Protein AF-A0A078HA49-F1 (afdb_monomer_lite)

Sequence (124 aa):
MDGGAEGSQQPHLILANKLFLLTHPDVQDIEKVQLKSDVLDSIKSDGMAPLYETLAASSVLELDQSLLDSMRASNEEELKKLDEKIADAEENLGGSEVREALLAKALYFIRISDKYLHRRILWG

pLDDT: mean 79.91, std 17.09, range [31.86, 94.5]

Organism: Brassica napus (NCBI:txid3708)

Foldseek 3Di:
DPPPDPPPPDPVVVLVVLVVLLPDPPRDPVVLVVSQVVNVVLLLVLLLLVVLVVCCVVVSDPDDPVSSVVSVVVLVVVLVVLVVQLVCCVVPPDDVSNVVSVVVNVVSCVSSVVVCVVPVVPPD

Radius of gyration: 18.26 Å; chains: 1; bounding box: 44×50×47 Å

Structure (mmCIF, N/CA/C/O backbone):
data_AF-A0A078HA49-F1
#
_entry.id   AF-A0A078HA49-F1
#
loop_
_atom_site.group_PDB
_atom_site.id
_atom_site.type_symbol
_atom_site.label_atom_id
_atom_site.label_alt_id
_atom_site.label_comp_id
_atom_site.label_asym_id
_atom_site.label_entity_id
_atom_site.label_seq_id
_atom_site.pdbx_PDB_ins_code
_atom_site.Cartn_x
_atom_site.Cartn_y
_atom_site.Cartn_z
_atom_site.occupancy
_atom_site.B_iso_or_equiv
_atom_site.auth_seq_id
_atom_site.auth_comp_id
_atom_site.auth_asym_id
_atom_site.auth_atom_id
_atom_site.pdbx_PDB_model_num
ATOM 1 N N . MET A 1 1 ? -22.538 -31.979 -14.585 1.00 38.34 1 MET A N 1
ATOM 2 C CA . MET A 1 1 ? -22.650 -31.169 -13.358 1.00 38.34 1 MET A CA 1
ATOM 3 C C . MET A 1 1 ? -21.407 -30.313 -13.325 1.00 38.34 1 MET A C 1
ATOM 5 O O . MET A 1 1 ? -20.348 -30.815 -12.984 1.00 38.34 1 MET A O 1
ATOM 9 N N . ASP A 1 2 ? -21.524 -29.101 -13.857 1.00 40.62 2 ASP A N 1
ATOM 10 C CA . ASP A 1 2 ? -20.439 -28.127 -13.894 1.00 40.62 2 ASP A CA 1
ATOM 11 C C . ASP A 1 2 ? -20.393 -27.478 -12.509 1.00 40.62 2 ASP A C 1
ATOM 13 O O . ASP A 1 2 ? -21.344 -26.808 -12.098 1.00 40.62 2 ASP A O 1
ATOM 17 N N . GLY A 1 3 ? -19.379 -27.838 -11.724 1.00 41.41 3 GLY A N 1
ATOM 18 C CA . GLY A 1 3 ? -19.165 -27.294 -10.392 1.00 41.41 3 GLY A CA 1
ATOM 19 C C . GLY A 1 3 ? -18.724 -25.852 -10.548 1.00 41.41 3 GLY A C 1
ATOM 20 O O . GLY A 1 3 ? -17.538 -25.600 -10.736 1.00 41.41 3 GLY A O 1
ATOM 21 N N . GLY A 1 4 ? -19.689 -24.929 -10.521 1.00 40.50 4 GLY A N 1
ATOM 22 C CA . GLY A 1 4 ? -19.428 -23.499 -10.516 1.00 40.50 4 GLY A CA 1
ATOM 23 C C . GLY A 1 4 ? -18.418 -23.196 -9.421 1.00 40.50 4 GLY A C 1
ATOM 24 O O . GLY A 1 4 ? -18.716 -23.370 -8.242 1.00 40.50 4 GLY A O 1
ATOM 25 N N . ALA A 1 5 ? -17.210 -22.815 -9.832 1.00 46.53 5 ALA A N 1
ATOM 26 C CA . ALA A 1 5 ? -16.191 -22.324 -8.931 1.00 46.53 5 ALA A CA 1
ATOM 27 C C . ALA A 1 5 ? -16.831 -21.213 -8.097 1.00 46.53 5 ALA A C 1
ATOM 29 O O . ALA A 1 5 ? -17.300 -20.219 -8.659 1.00 46.53 5 ALA A O 1
ATOM 30 N N . GLU A 1 6 ? -16.911 -21.409 -6.780 1.00 46.97 6 GLU A N 1
ATOM 31 C CA . GLU A 1 6 ? -17.245 -20.340 -5.848 1.00 46.97 6 GLU A CA 1
ATOM 32 C C . GLU A 1 6 ? -16.298 -19.187 -6.169 1.00 46.97 6 GLU A C 1
ATOM 34 O O . GLU A 1 6 ? -15.086 -19.288 -5.974 1.00 46.97 6 GLU A O 1
ATOM 39 N N . GLY A 1 7 ? -16.831 -18.138 -6.797 1.00 51.38 7 GLY A N 1
ATOM 40 C CA . GLY A 1 7 ? -16.033 -17.002 -7.217 1.00 51.38 7 GLY A CA 1
ATOM 41 C C . GLY A 1 7 ? -15.437 -16.384 -5.968 1.00 51.38 7 GLY A C 1
ATOM 42 O O . GLY A 1 7 ? -16.157 -15.742 -5.208 1.00 51.38 7 GLY A O 1
ATOM 43 N N . SER A 1 8 ? -14.142 -16.605 -5.732 1.00 58.31 8 SER A N 1
ATOM 44 C CA . SER A 1 8 ? -13.421 -15.974 -4.635 1.00 58.31 8 SER A CA 1
ATOM 45 C C . SER A 1 8 ? -13.658 -14.472 -4.739 1.00 58.31 8 SER A C 1
ATOM 47 O O . SER A 1 8 ? -13.256 -13.845 -5.726 1.00 58.31 8 SER A O 1
ATOM 49 N N . GLN A 1 9 ? -14.380 -13.912 -3.768 1.00 57.81 9 GLN A N 1
ATOM 50 C CA . GLN A 1 9 ? -14.711 -12.496 -3.770 1.00 57.81 9 GLN A CA 1
ATOM 51 C C . GLN A 1 9 ? -13.409 -11.698 -3.836 1.00 57.81 9 GLN A C 1
ATOM 53 O O . GLN A 1 9 ? -12.460 -11.977 -3.103 1.00 57.81 9 GLN A O 1
ATOM 58 N N . GLN A 1 10 ? -13.350 -10.726 -4.747 1.00 72.44 10 GLN A N 1
ATOM 59 C CA . GLN A 1 10 ? -12.140 -9.937 -4.941 1.00 72.44 10 GLN A CA 1
ATOM 60 C C . GLN A 1 10 ? -11.736 -9.271 -3.607 1.00 72.44 10 GLN A C 1
ATOM 62 O O . GLN A 1 10 ? -12.612 -8.720 -2.931 1.00 72.44 10 GLN A O 1
ATOM 67 N N . PRO A 1 11 ? -10.445 -9.263 -3.221 1.00 74.56 11 PRO A N 1
ATOM 68 C CA . PRO A 1 11 ? -10.000 -8.736 -1.925 1.00 74.56 11 PRO A CA 1
ATOM 69 C C . PRO A 1 11 ? -10.485 -7.308 -1.633 1.00 74.56 11 PRO A C 1
ATOM 71 O O . PRO A 1 11 ? -10.893 -6.998 -0.515 1.00 74.56 11 PRO A O 1
ATOM 74 N N . HIS A 1 12 ? -10.556 -6.461 -2.663 1.00 73.06 12 HIS A N 1
ATOM 75 C CA . HIS A 1 12 ? -11.077 -5.097 -2.553 1.00 73.06 12 HIS A CA 1
ATOM 76 C C . HIS A 1 12 ? -12.579 -5.040 -2.222 1.00 73.06 12 HIS A C 1
ATOM 78 O O . HIS A 1 12 ? -13.007 -4.161 -1.477 1.00 73.06 12 HIS A O 1
ATOM 84 N N . LEU A 1 13 ? -13.386 -5.987 -2.716 1.00 78.19 13 LEU A N 1
ATOM 85 C CA . LEU A 1 13 ? -14.808 -6.091 -2.370 1.00 78.19 13 LEU A CA 1
ATOM 86 C C . LEU A 1 13 ? -14.987 -6.555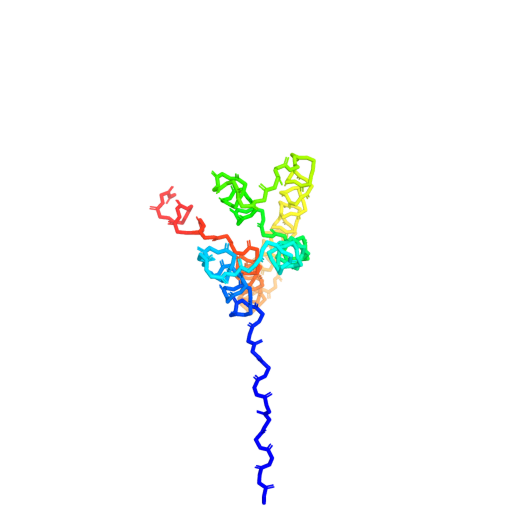 -0.922 1.00 78.19 13 LEU A C 1
ATOM 88 O O . LEU A 1 13 ? -15.897 -6.094 -0.238 1.00 78.19 13 LEU A O 1
ATOM 92 N N . ILE A 1 14 ? -14.128 -7.463 -0.447 1.00 82.38 14 ILE A N 1
ATOM 93 C CA . ILE A 1 14 ? -14.127 -7.899 0.957 1.00 82.38 14 ILE A CA 1
ATOM 94 C C . ILE A 1 14 ? -13.790 -6.711 1.865 1.00 82.38 14 ILE A C 1
ATOM 96 O O . ILE A 1 14 ? -14.508 -6.457 2.832 1.00 82.38 14 ILE A O 1
ATOM 100 N N . LEU A 1 15 ? -12.745 -5.950 1.526 1.00 82.44 15 LEU A N 1
ATOM 101 C CA . LEU A 1 15 ? -12.342 -4.761 2.274 1.00 82.44 15 LEU A CA 1
ATOM 102 C C . LEU A 1 15 ? -13.450 -3.696 2.295 1.00 82.44 15 LEU A C 1
ATOM 104 O O . LEU A 1 15 ? -13.776 -3.177 3.361 1.00 82.44 15 LEU A O 1
ATOM 108 N N . ALA A 1 16 ? -14.078 -3.419 1.149 1.00 82.62 16 ALA A N 1
ATOM 109 C CA . ALA A 1 16 ? -15.192 -2.477 1.055 1.00 82.62 16 ALA A CA 1
ATOM 110 C C . ALA A 1 16 ? -16.386 -2.899 1.928 1.00 82.62 16 ALA A C 1
ATOM 112 O O . ALA A 1 16 ? -16.960 -2.066 2.628 1.00 82.62 16 ALA A O 1
ATOM 113 N N . ASN A 1 17 ? -16.720 -4.193 1.945 1.00 82.81 17 ASN A N 1
ATOM 114 C CA . ASN A 1 17 ? -17.778 -4.718 2.805 1.00 82.81 17 ASN A CA 1
ATOM 115 C C . ASN A 1 17 ? -17.441 -4.549 4.298 1.00 82.81 17 ASN A C 1
ATOM 117 O O . ASN A 1 17 ? -18.278 -4.093 5.072 1.00 82.81 17 ASN A O 1
ATOM 121 N N . LYS A 1 18 ? -16.199 -4.846 4.708 1.00 84.56 18 LYS A N 1
ATOM 122 C CA . LYS A 1 18 ? -15.753 -4.649 6.100 1.00 84.56 18 LYS A CA 1
ATOM 123 C C . LYS A 1 18 ? -15.814 -3.176 6.517 1.00 84.56 18 LYS A C 1
ATOM 125 O O . LYS A 1 18 ? -16.276 -2.873 7.614 1.00 84.56 18 LYS A O 1
ATOM 130 N N . LEU A 1 19 ? -15.407 -2.261 5.634 1.00 83.44 19 LEU A N 1
ATOM 131 C CA . LEU A 1 19 ? -15.513 -0.818 5.867 1.00 83.44 19 LEU A CA 1
ATOM 132 C C . LEU A 1 19 ? -16.966 -0.360 6.013 1.00 83.44 19 LEU A C 1
ATOM 134 O O . LEU A 1 19 ? -17.271 0.415 6.917 1.00 83.44 19 LEU A O 1
ATOM 138 N N . PHE A 1 20 ? -17.865 -0.870 5.169 1.00 84.56 20 PHE A N 1
ATOM 139 C CA . PHE A 1 20 ? -19.293 -0.587 5.278 1.00 84.56 20 PHE A CA 1
ATOM 140 C C . PHE A 1 20 ? -19.848 -1.024 6.642 1.00 84.56 20 PHE A C 1
ATOM 142 O O . PHE A 1 20 ? -20.465 -0.215 7.339 1.00 84.56 20 PHE A O 1
ATOM 149 N N . LEU A 1 21 ? -19.547 -2.255 7.072 1.00 83.62 21 LEU A N 1
ATOM 150 C CA . LEU A 1 21 ? -19.967 -2.778 8.377 1.00 83.62 21 LEU A CA 1
ATOM 151 C C . LEU A 1 21 ? -19.416 -1.948 9.547 1.00 83.62 21 LEU A C 1
ATOM 153 O O . LEU A 1 21 ? -20.142 -1.688 10.503 1.00 83.62 21 LEU A O 1
ATOM 157 N N . LEU A 1 22 ? -18.176 -1.455 9.460 1.00 80.31 22 LEU A N 1
ATOM 158 C CA . LEU A 1 22 ? -17.597 -0.577 10.486 1.00 80.31 22 LEU A CA 1
ATOM 159 C C . LEU A 1 22 ? -18.355 0.744 10.662 1.00 80.31 22 LEU A C 1
ATOM 161 O O . LEU A 1 22 ? -18.385 1.285 11.767 1.00 80.31 22 LEU A O 1
ATOM 165 N N . THR A 1 23 ? -18.960 1.260 9.592 1.00 75.38 23 THR A N 1
ATOM 166 C CA . THR A 1 23 ? -19.753 2.500 9.625 1.00 75.38 23 THR A CA 1
ATOM 167 C C . THR A 1 23 ? -21.223 2.280 9.986 1.00 75.38 23 THR A C 1
ATOM 169 O O . THR A 1 23 ? -21.949 3.249 10.204 1.00 75.38 23 THR A O 1
ATOM 172 N N . HIS A 1 24 ? -21.675 1.025 10.062 1.00 79.06 24 HIS A N 1
ATOM 173 C CA . HIS A 1 24 ? -23.078 0.700 10.282 1.00 79.06 24 HIS A CA 1
ATOM 174 C C . HIS A 1 24 ? -23.449 0.766 11.781 1.00 79.06 24 HIS A C 1
ATOM 176 O O . HIS A 1 24 ? -22.742 0.191 12.617 1.00 79.06 24 HIS A O 1
ATOM 182 N N . PRO A 1 25 ? -24.558 1.436 12.155 1.00 73.81 25 PRO A N 1
ATOM 183 C CA . PRO A 1 25 ? -24.940 1.634 13.557 1.00 73.81 25 PRO A CA 1
ATOM 184 C C . PRO A 1 25 ? -25.310 0.332 14.284 1.00 73.81 25 PRO A C 1
ATOM 186 O O . PRO A 1 25 ? -25.047 0.223 15.477 1.00 73.81 25 PRO A O 1
ATOM 189 N N . ASP A 1 26 ? -25.841 -0.662 13.566 1.00 78.88 26 ASP A N 1
ATOM 190 C CA . ASP A 1 26 ? -26.320 -1.927 14.156 1.00 78.88 26 ASP A CA 1
ATOM 191 C C . ASP A 1 26 ? -25.219 -2.967 14.436 1.00 78.88 26 ASP A C 1
ATOM 193 O O . ASP A 1 26 ? -25.502 -4.043 14.961 1.00 78.88 26 ASP A O 1
ATOM 197 N N . VAL A 1 27 ? -23.960 -2.678 14.091 1.00 77.94 27 VAL A N 1
ATOM 198 C CA . VAL A 1 27 ? -22.844 -3.597 14.357 1.00 77.94 27 VAL A CA 1
ATOM 199 C C . VAL A 1 27 ? -22.363 -3.411 15.793 1.00 77.94 27 VAL A C 1
ATOM 201 O O . VAL A 1 27 ? -22.040 -2.295 16.214 1.00 77.94 27 VAL A O 1
ATOM 204 N N . GLN A 1 28 ? -22.300 -4.512 16.545 1.00 78.62 28 GLN A N 1
ATOM 205 C CA . GLN A 1 28 ? -21.870 -4.502 17.941 1.00 78.62 28 GLN A CA 1
ATOM 206 C C . GLN A 1 28 ? -20.407 -4.065 18.068 1.00 78.62 28 GLN A C 1
ATOM 208 O O . GLN A 1 28 ? -19.568 -4.396 17.230 1.00 78.62 28 GLN A O 1
ATOM 213 N N . ASP A 1 29 ? -20.068 -3.374 19.156 1.00 76.12 29 ASP A N 1
ATOM 214 C CA . ASP A 1 29 ? -18.705 -2.870 19.362 1.00 76.12 29 ASP A CA 1
ATOM 215 C C . ASP A 1 29 ? -17.656 -3.990 19.399 1.00 76.12 29 ASP A C 1
ATOM 217 O O . ASP A 1 29 ? -16.540 -3.799 18.919 1.00 76.12 29 ASP A O 1
ATOM 221 N N . ILE A 1 30 ? -18.024 -5.186 19.873 1.00 79.00 30 ILE A N 1
ATOM 222 C CA . ILE A 1 30 ? -17.138 -6.357 19.870 1.00 79.00 30 ILE A CA 1
ATOM 223 C C . ILE A 1 30 ? -16.801 -6.839 18.450 1.00 79.00 30 ILE A C 1
ATOM 225 O O . ILE A 1 30 ? -15.658 -7.193 18.171 1.00 79.00 30 ILE A O 1
ATOM 229 N N . GLU A 1 31 ? -17.761 -6.777 17.525 1.00 79.88 31 GLU A N 1
ATOM 230 C CA . GLU A 1 31 ? -17.551 -7.118 16.114 1.00 79.88 31 GLU A CA 1
ATOM 231 C C . GLU A 1 31 ? -16.738 -6.031 15.401 1.00 79.88 31 GLU A C 1
ATOM 233 O O . GLU A 1 31 ? -15.877 -6.333 14.571 1.00 79.88 31 GLU A O 1
ATOM 238 N N . LYS A 1 32 ? -16.927 -4.758 15.782 1.00 80.50 32 LYS A N 1
ATOM 239 C CA . LYS A 1 32 ? -16.128 -3.641 15.257 1.00 80.50 32 LYS A CA 1
ATOM 240 C C . LYS A 1 32 ? -14.647 -3.779 15.593 1.00 80.50 32 LYS A C 1
ATOM 242 O O . LYS A 1 32 ? -13.825 -3.408 14.761 1.00 80.50 32 LYS A O 1
ATOM 247 N N . VAL A 1 33 ? -14.282 -4.311 16.763 1.00 84.00 33 VAL A N 1
ATOM 248 C CA . VAL A 1 33 ? -12.866 -4.532 17.117 1.00 84.00 33 VAL A CA 1
ATOM 249 C C . VAL A 1 33 ? -12.203 -5.495 16.132 1.00 84.00 33 VAL A C 1
ATOM 251 O O . VAL A 1 33 ? -11.154 -5.167 15.576 1.00 84.00 33 VAL A O 1
ATOM 254 N N . GLN A 1 34 ? -12.840 -6.637 15.852 1.00 86.31 34 GLN A N 1
ATOM 255 C CA . GLN A 1 34 ? -12.303 -7.608 14.896 1.00 86.31 34 GLN A CA 1
ATOM 256 C C . GLN A 1 34 ? -12.236 -7.021 13.482 1.00 86.31 34 GLN A C 1
ATOM 258 O O . GLN A 1 34 ? -11.210 -7.122 12.814 1.00 86.31 34 GLN A O 1
ATOM 263 N N . LEU A 1 35 ? -13.299 -6.338 13.047 1.00 86.25 35 LEU A N 1
ATOM 264 C CA . LEU A 1 35 ? -13.340 -5.691 11.737 1.00 86.25 35 LEU A CA 1
ATOM 265 C C . LEU A 1 35 ? -12.238 -4.632 11.576 1.00 86.25 35 LEU A C 1
ATOM 267 O O . LEU A 1 35 ? -11.634 -4.545 10.509 1.00 86.25 35 LEU A O 1
ATOM 271 N N . LYS A 1 36 ? -11.938 -3.848 12.622 1.00 86.62 36 LYS A N 1
ATOM 272 C CA . LYS A 1 36 ? -10.840 -2.867 12.603 1.00 86.62 36 LYS A CA 1
ATOM 273 C C . LYS A 1 36 ? -9.481 -3.543 12.461 1.00 86.62 36 LYS A C 1
ATOM 275 O O . LYS A 1 36 ? -8.672 -3.064 11.670 1.00 86.62 36 LYS A O 1
ATOM 280 N N . SER A 1 37 ? -9.247 -4.638 13.188 1.00 88.44 37 SER A N 1
ATOM 281 C CA . SER A 1 37 ? -8.006 -5.415 13.074 1.00 88.44 37 SER A CA 1
ATOM 282 C C . SER A 1 37 ? -7.823 -5.944 11.654 1.00 88.44 37 SER A C 1
ATOM 284 O O . SER A 1 37 ? -6.810 -5.672 11.019 1.00 88.44 37 SER A O 1
ATOM 286 N N . ASP A 1 38 ? -8.848 -6.602 11.115 1.00 88.06 38 ASP A N 1
ATOM 287 C CA . ASP A 1 38 ? -8.834 -7.16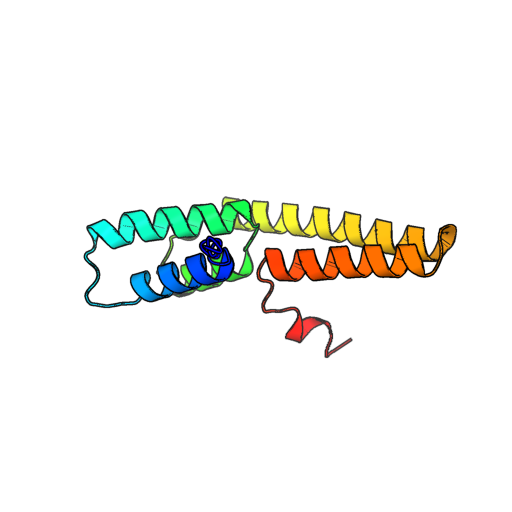1 9.764 1.00 88.06 38 ASP A CA 1
ATOM 288 C C . ASP A 1 38 ? -8.581 -6.100 8.679 1.00 88.06 38 ASP A C 1
ATOM 290 O O . ASP A 1 38 ? -7.867 -6.340 7.699 1.00 88.06 38 ASP A O 1
ATOM 294 N N . VAL A 1 39 ? -9.208 -4.927 8.822 1.00 87.31 39 VAL A N 1
ATOM 295 C CA . VAL A 1 39 ? -9.020 -3.793 7.909 1.00 87.31 39 VAL A CA 1
ATOM 296 C C . VAL A 1 39 ? -7.594 -3.262 8.013 1.00 87.31 39 VAL A C 1
ATOM 298 O O . VAL A 1 39 ? -6.968 -3.017 6.983 1.00 87.31 39 VAL A O 1
ATOM 301 N N . LEU A 1 40 ? -7.058 -3.122 9.228 1.00 88.75 40 LEU A N 1
ATOM 302 C CA . LEU A 1 40 ? -5.687 -2.669 9.447 1.00 88.75 40 LEU A CA 1
ATOM 303 C C . LEU A 1 40 ? -4.664 -3.644 8.850 1.00 88.75 40 LEU A C 1
ATOM 305 O O . LEU A 1 40 ? -3.715 -3.202 8.208 1.00 88.75 40 LEU A O 1
ATOM 309 N N . ASP A 1 41 ? -4.870 -4.950 9.003 1.00 90.00 41 ASP A N 1
ATOM 310 C CA . ASP A 1 41 ? -3.988 -5.970 8.430 1.00 90.00 41 ASP A CA 1
ATOM 311 C C . ASP A 1 41 ? -4.011 -5.940 6.897 1.00 90.00 41 ASP A C 1
ATOM 313 O O . ASP A 1 41 ? -2.960 -5.997 6.257 1.00 90.00 41 ASP A O 1
ATOM 317 N N . SER A 1 42 ? -5.193 -5.745 6.303 1.00 87.19 42 SER A N 1
ATOM 318 C CA . SER A 1 42 ? -5.338 -5.583 4.848 1.00 87.19 42 SER A CA 1
ATOM 319 C C . SER A 1 42 ? -4.604 -4.331 4.349 1.00 87.19 42 SER A C 1
ATOM 321 O O . SER A 1 42 ? -3.865 -4.382 3.368 1.00 87.19 42 SER A O 1
ATOM 323 N N . ILE A 1 43 ? -4.750 -3.212 5.066 1.00 87.56 43 ILE A N 1
ATOM 324 C CA . ILE A 1 43 ? -4.073 -1.944 4.761 1.00 87.56 43 ILE A CA 1
ATOM 325 C C . ILE A 1 43 ? -2.552 -2.099 4.814 1.00 87.56 43 ILE A C 1
ATOM 327 O O . ILE A 1 43 ? -1.864 -1.612 3.917 1.00 87.56 43 ILE A O 1
ATOM 331 N N . LYS A 1 44 ? -2.036 -2.782 5.842 1.00 88.31 44 LYS A N 1
ATOM 332 C CA . LYS A 1 44 ? -0.601 -3.040 6.012 1.00 88.31 44 LYS A CA 1
ATOM 333 C C . LYS A 1 44 ? -0.059 -3.942 4.910 1.00 88.31 44 LYS A C 1
ATOM 335 O O . LYS A 1 44 ? 0.986 -3.640 4.345 1.00 88.31 44 LYS A O 1
ATOM 340 N N . SER A 1 45 ? -0.774 -5.023 4.600 1.00 88.19 45 SER A N 1
ATOM 341 C CA . SER A 1 45 ? -0.372 -5.996 3.580 1.00 88.19 45 SER A CA 1
ATOM 342 C C . SER A 1 45 ? -0.245 -5.362 2.193 1.00 88.19 45 SER A C 1
ATOM 344 O O . SER A 1 45 ? 0.716 -5.620 1.467 1.00 88.19 45 SER A O 1
ATOM 346 N N . ASP A 1 46 ? -1.202 -4.510 1.827 1.00 86.44 46 ASP A N 1
ATOM 347 C CA . ASP A 1 46 ? -1.261 -3.912 0.492 1.00 86.44 46 ASP A CA 1
ATOM 348 C C . ASP A 1 46 ? -0.644 -2.511 0.412 1.00 86.44 46 ASP A C 1
ATOM 350 O O . ASP A 1 46 ? -0.659 -1.906 -0.657 1.00 86.44 46 ASP A O 1
ATOM 354 N N . GLY A 1 47 ? -0.080 -1.990 1.507 1.00 86.06 47 GLY A N 1
ATOM 355 C CA . GLY A 1 47 ? 0.533 -0.659 1.539 1.00 86.06 47 GLY A CA 1
ATOM 356 C C . GLY A 1 47 ? -0.469 0.470 1.283 1.00 86.06 47 GLY A C 1
ATOM 357 O O . GLY A 1 47 ? -0.120 1.484 0.676 1.00 86.06 47 GLY A O 1
ATOM 358 N N . MET A 1 48 ? -1.724 0.320 1.724 1.00 88.31 48 MET A N 1
ATOM 359 C CA . MET A 1 48 ? -2.815 1.267 1.448 1.00 88.31 48 MET A CA 1
ATOM 360 C C . MET A 1 48 ? -2.753 2.533 2.324 1.00 88.31 48 MET A C 1
ATOM 362 O O . MET A 1 48 ? -3.728 2.913 2.982 1.00 88.31 48 MET A O 1
ATOM 366 N N . ALA A 1 49 ? -1.607 3.216 2.332 1.00 88.62 49 ALA A N 1
ATOM 367 C CA . ALA A 1 49 ? -1.353 4.411 3.136 1.00 88.62 49 ALA A CA 1
ATOM 368 C C . ALA A 1 49 ? -2.432 5.513 2.987 1.00 88.62 49 ALA A C 1
ATOM 370 O O . ALA A 1 49 ? -2.892 6.021 4.013 1.00 88.62 49 ALA A O 1
ATOM 371 N N . PRO A 1 50 ? -2.937 5.846 1.774 1.00 86.88 50 PRO A N 1
ATOM 372 C CA . PRO A 1 50 ? -3.988 6.860 1.624 1.00 86.88 50 PRO A CA 1
ATOM 373 C C . PRO A 1 50 ? -5.322 6.454 2.263 1.00 86.88 50 PRO A C 1
ATOM 375 O O . PRO A 1 50 ? -6.101 7.299 2.719 1.00 86.88 50 PRO A O 1
ATOM 378 N N . LEU A 1 51 ? -5.628 5.152 2.270 1.00 84.88 51 LEU A N 1
ATOM 379 C CA . LEU A 1 51 ? -6.815 4.632 2.938 1.00 84.88 51 LEU A CA 1
ATOM 380 C C . LEU A 1 51 ? -6.648 4.720 4.456 1.00 84.88 51 LEU A C 1
ATOM 382 O O . LEU A 1 51 ? -7.568 5.192 5.121 1.00 84.88 51 LEU A O 1
ATOM 386 N N . TYR A 1 52 ? -5.472 4.360 4.978 1.00 87.00 52 TYR A N 1
ATOM 387 C CA . TYR A 1 52 ? -5.164 4.463 6.403 1.00 87.00 52 TYR A CA 1
ATOM 388 C C . TYR A 1 52 ? -5.361 5.885 6.941 1.00 87.00 52 TYR A C 1
ATOM 390 O O . TYR A 1 52 ? -6.087 6.072 7.915 1.00 87.00 52 TYR A O 1
ATOM 398 N N . GLU A 1 53 ? -4.825 6.895 6.248 1.00 87.12 53 GLU A N 1
ATOM 399 C CA . GLU A 1 53 ? -5.020 8.304 6.619 1.00 87.12 53 GLU A CA 1
ATOM 400 C C . GLU A 1 53 ? -6.491 8.716 6.629 1.00 87.12 53 GLU A C 1
ATOM 402 O O . GLU A 1 53 ? -6.933 9.429 7.526 1.00 87.12 53 GLU A O 1
ATOM 407 N N . THR A 1 54 ? -7.272 8.252 5.649 1.00 86.12 54 THR A N 1
ATOM 408 C CA . THR A 1 54 ? -8.706 8.575 5.578 1.00 86.12 54 THR A CA 1
ATOM 409 C C . THR A 1 54 ? -9.464 7.984 6.768 1.00 86.12 54 THR A C 1
ATOM 411 O O . THR A 1 54 ? -10.340 8.637 7.337 1.00 86.12 54 THR A O 1
ATOM 414 N N . LEU A 1 55 ? -9.136 6.746 7.148 1.00 85.19 55 LEU A N 1
ATOM 415 C CA . LEU A 1 55 ? -9.773 6.057 8.271 1.00 85.19 55 LEU A CA 1
ATOM 416 C C . LEU A 1 55 ? -9.356 6.651 9.615 1.00 85.19 55 LEU A C 1
ATOM 418 O O . LEU A 1 55 ? -10.198 6.764 10.506 1.00 85.19 55 LEU A O 1
ATOM 422 N N . ALA A 1 56 ? -8.101 7.082 9.735 1.00 87.50 56 ALA A N 1
ATOM 423 C CA . ALA A 1 56 ? -7.621 7.844 10.878 1.00 87.50 56 ALA A CA 1
ATOM 424 C C . ALA A 1 56 ? -8.331 9.201 11.003 1.00 87.50 56 ALA A C 1
ATOM 426 O O . ALA A 1 56 ? -8.838 9.540 12.069 1.00 87.50 56 ALA A O 1
ATOM 427 N N . ALA A 1 57 ? -8.458 9.948 9.901 1.00 85.19 57 ALA A N 1
ATOM 428 C CA . ALA A 1 57 ? -9.166 11.231 9.872 1.00 85.19 57 ALA A CA 1
ATOM 429 C C . ALA A 1 57 ? -10.667 11.099 10.186 1.00 85.19 57 ALA A C 1
ATOM 431 O O . ALA A 1 57 ? -11.276 12.026 10.715 1.00 85.19 57 ALA A O 1
ATOM 432 N N . SER A 1 58 ? -11.260 9.943 9.879 1.00 81.38 58 SER A N 1
ATOM 433 C CA . SER A 1 58 ? -12.661 9.625 10.187 1.00 81.38 58 SER A CA 1
ATOM 434 C C . SER A 1 58 ? -12.852 9.048 11.600 1.00 81.38 58 SER A C 1
ATOM 436 O O . SER A 1 58 ? -13.947 8.590 11.922 1.00 81.38 58 SER A O 1
ATOM 438 N N . SER A 1 59 ? -11.799 9.018 12.429 1.00 82.56 59 SER A N 1
ATOM 439 C CA . SER A 1 59 ? -11.786 8.421 13.776 1.00 82.56 59 SER A CA 1
ATOM 440 C C . SER A 1 59 ? -12.195 6.939 13.818 1.00 82.56 59 SER A C 1
ATOM 442 O O . SER A 1 59 ? -12.630 6.428 14.851 1.00 82.56 59 SER A O 1
ATOM 444 N N . VAL A 1 60 ? -12.066 6.224 12.693 1.00 82.19 60 VAL A N 1
ATOM 445 C CA . VAL A 1 60 ? -12.366 4.787 12.597 1.00 82.19 60 VAL A CA 1
ATOM 446 C C . VAL A 1 60 ? -11.196 3.970 13.143 1.00 82.19 60 VAL A C 1
ATOM 448 O O . VAL A 1 60 ? -11.415 3.008 13.885 1.00 82.19 60 VAL A O 1
ATOM 451 N N . LEU A 1 61 ? -9.967 4.374 12.810 1.00 85.19 61 LEU A N 1
ATOM 452 C CA . LEU A 1 61 ? -8.716 3.759 13.257 1.00 85.19 61 LEU A CA 1
ATOM 453 C C . LEU A 1 61 ? -7.846 4.777 14.000 1.00 85.19 61 LEU A C 1
ATOM 455 O O . LEU A 1 61 ? -7.939 5.976 13.754 1.00 85.19 61 LEU A O 1
ATOM 459 N N . GLU A 1 62 ? -6.981 4.290 14.885 1.00 86.81 62 GLU A N 1
ATOM 460 C CA . GLU A 1 62 ? -5.952 5.122 15.508 1.00 86.81 62 GLU A CA 1
ATOM 461 C C . GLU A 1 62 ? -4.804 5.358 14.526 1.00 86.81 62 GLU A C 1
ATOM 463 O O . GLU A 1 62 ? -4.381 4.433 13.823 1.00 86.81 62 GLU A O 1
ATOM 468 N N . LEU A 1 63 ? -4.319 6.601 14.469 1.00 88.12 63 LEU A N 1
ATOM 469 C CA . LEU A 1 63 ? -3.195 6.980 13.624 1.00 88.12 63 LEU A CA 1
ATOM 470 C C . LEU A 1 63 ? -1.875 6.616 14.305 1.00 88.12 63 LEU A C 1
ATOM 472 O O . LEU A 1 63 ? -1.500 7.218 15.309 1.00 88.12 63 LEU A O 1
ATOM 476 N N . ASP A 1 64 ? -1.141 5.694 13.699 1.00 92.25 64 ASP A N 1
ATOM 477 C CA . ASP A 1 64 ? 0.260 5.430 13.985 1.00 92.25 64 ASP A CA 1
ATOM 478 C C . ASP A 1 64 ? 1.101 6.065 12.874 1.00 92.25 64 ASP A C 1
ATOM 480 O O . ASP A 1 64 ? 1.141 5.589 11.735 1.00 92.25 64 ASP A O 1
ATOM 484 N N . GLN A 1 65 ? 1.760 7.173 13.214 1.00 90.56 65 GLN A N 1
ATOM 485 C CA . GLN A 1 65 ?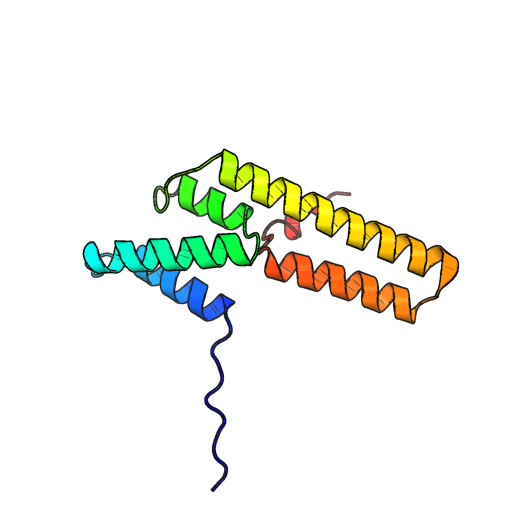 2.595 7.914 12.273 1.00 90.56 65 GLN A CA 1
ATOM 486 C C . GLN A 1 65 ? 3.786 7.079 11.786 1.00 90.56 65 GLN A C 1
ATOM 488 O O . GLN A 1 65 ? 4.128 7.140 10.610 1.00 90.56 65 GLN A O 1
ATOM 493 N N . SER A 1 66 ? 4.374 6.250 12.655 1.00 91.88 66 SER A N 1
ATOM 494 C CA . SER A 1 66 ? 5.498 5.377 12.295 1.00 91.88 66 SER A CA 1
ATOM 495 C C . SER A 1 66 ? 5.065 4.337 11.264 1.00 91.88 66 SER A C 1
ATOM 497 O O . SER A 1 66 ? 5.733 4.123 10.248 1.00 91.88 66 SER A O 1
ATOM 499 N N . LEU A 1 67 ? 3.890 3.737 11.481 1.00 90.25 67 LEU A N 1
ATOM 500 C CA . LEU A 1 67 ? 3.304 2.806 10.525 1.00 90.25 67 LEU A CA 1
ATOM 501 C C . LEU A 1 67 ? 3.015 3.493 9.185 1.00 90.25 67 LEU A C 1
ATOM 503 O O . LEU A 1 67 ? 3.377 2.961 8.136 1.00 90.25 67 LEU A O 1
ATOM 507 N N . LEU A 1 68 ? 2.398 4.675 9.209 1.00 89.81 68 LEU A N 1
ATOM 508 C CA . LEU A 1 68 ? 2.089 5.433 7.999 1.00 89.81 68 LEU A CA 1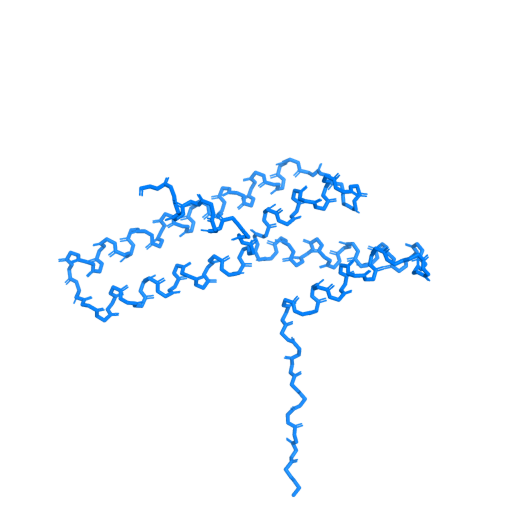
ATOM 509 C C . LEU A 1 68 ? 3.351 5.785 7.200 1.00 89.81 68 LEU A C 1
ATOM 511 O O . LEU A 1 68 ? 3.381 5.583 5.984 1.00 89.81 68 LEU A O 1
ATOM 515 N N . ASP A 1 69 ? 4.390 6.268 7.877 1.00 90.75 69 ASP A N 1
ATOM 516 C CA . ASP A 1 69 ? 5.649 6.652 7.244 1.00 90.75 69 ASP A CA 1
ATOM 517 C C . ASP A 1 69 ? 6.381 5.432 6.676 1.00 90.75 69 ASP A C 1
ATOM 519 O O . ASP A 1 69 ? 6.885 5.491 5.556 1.00 90.75 69 ASP A O 1
ATOM 523 N N . SER A 1 70 ? 6.365 4.293 7.379 1.00 92.06 70 SER A N 1
ATOM 524 C CA . SER A 1 70 ? 6.939 3.046 6.855 1.00 92.06 70 SER A CA 1
ATOM 525 C C . SER A 1 70 ? 6.225 2.549 5.590 1.00 92.06 70 SER A C 1
ATOM 527 O O . SER A 1 70 ? 6.889 2.156 4.630 1.00 92.06 70 SER A O 1
ATOM 529 N N . MET A 1 71 ? 4.887 2.630 5.539 1.00 91.12 71 MET A N 1
ATOM 530 C CA . MET A 1 71 ? 4.118 2.276 4.339 1.00 91.12 71 MET A CA 1
ATOM 531 C C . MET A 1 71 ? 4.424 3.227 3.180 1.00 91.12 71 MET A C 1
ATOM 533 O O . MET A 1 71 ? 4.604 2.781 2.051 1.00 91.12 71 MET A O 1
ATOM 537 N N . ARG A 1 72 ? 4.523 4.535 3.447 1.00 90.00 72 ARG A N 1
ATOM 538 C CA . ARG A 1 72 ? 4.894 5.533 2.432 1.00 90.00 72 ARG A CA 1
ATOM 539 C C . ARG A 1 72 ? 6.295 5.299 1.886 1.00 90.00 72 ARG A C 1
ATOM 541 O O . ARG A 1 72 ? 6.456 5.271 0.672 1.00 90.00 72 ARG A O 1
ATOM 548 N N . ALA A 1 73 ? 7.269 5.068 2.762 1.00 91.56 73 ALA A N 1
ATOM 549 C CA . ALA A 1 73 ? 8.645 4.795 2.368 1.00 91.56 73 ALA A CA 1
ATOM 550 C C . ALA A 1 73 ? 8.745 3.523 1.510 1.00 91.56 73 ALA A C 1
ATOM 552 O O . ALA A 1 73 ? 9.379 3.541 0.457 1.00 91.56 73 ALA A O 1
ATOM 553 N N . SER A 1 74 ? 8.063 2.444 1.911 1.00 91.19 74 SER A N 1
ATOM 554 C CA . SER A 1 74 ? 8.011 1.212 1.115 1.00 91.19 74 SER A CA 1
ATOM 555 C C . SER A 1 74 ? 7.343 1.439 -0.245 1.00 91.19 74 SER A C 1
ATOM 557 O O . SER A 1 74 ? 7.833 0.940 -1.258 1.00 91.19 74 SER A O 1
ATOM 559 N N . ASN A 1 75 ? 6.270 2.234 -0.293 1.00 90.56 75 ASN A N 1
ATOM 560 C CA . ASN A 1 75 ? 5.600 2.569 -1.545 1.00 90.56 75 ASN A CA 1
ATOM 561 C C . ASN A 1 75 ? 6.486 3.397 -2.481 1.00 90.56 75 ASN A C 1
ATOM 563 O O . ASN A 1 75 ? 6.528 3.131 -3.680 1.00 90.56 75 ASN A O 1
ATOM 567 N N . GLU A 1 76 ? 7.205 4.386 -1.952 1.00 91.06 76 GLU A N 1
ATOM 568 C CA . GLU A 1 76 ? 8.145 5.200 -2.726 1.00 91.06 76 GLU A CA 1
ATOM 569 C C . GLU A 1 76 ? 9.305 4.366 -3.277 1.00 91.06 76 GLU A C 1
ATOM 571 O O . GLU A 1 76 ? 9.674 4.528 -4.441 1.00 91.06 76 GLU A O 1
ATOM 576 N N . GLU A 1 77 ? 9.848 3.440 -2.482 1.00 93.19 77 GLU A N 1
ATOM 577 C CA . GLU A 1 77 ? 10.923 2.547 -2.917 1.00 93.19 77 GLU A CA 1
ATOM 578 C C . GLU A 1 77 ? 10.473 1.632 -4.067 1.00 93.19 77 GLU A C 1
ATOM 580 O O . GLU A 1 77 ? 11.164 1.514 -5.081 1.00 93.19 77 GLU A O 1
ATOM 585 N N . GLU A 1 78 ? 9.298 1.013 -3.947 1.00 92.19 78 GLU A N 1
ATOM 586 C CA . GLU A 1 78 ? 8.750 0.146 -4.994 1.00 92.19 78 GLU A CA 1
ATOM 587 C C . GLU A 1 78 ? 8.384 0.925 -6.263 1.00 92.19 78 GLU A C 1
ATOM 589 O O . GLU A 1 78 ? 8.679 0.472 -7.371 1.00 92.19 78 GLU A O 1
ATOM 594 N N . LEU A 1 79 ? 7.806 2.124 -6.127 1.00 91.19 79 LEU A N 1
ATOM 595 C CA . LEU A 1 79 ? 7.539 3.000 -7.270 1.00 91.19 79 LEU A CA 1
ATOM 596 C C . LEU A 1 79 ? 8.830 3.403 -7.983 1.00 91.19 79 LEU A C 1
ATOM 598 O O . LEU A 1 79 ? 8.871 3.375 -9.211 1.00 91.19 79 LEU A O 1
ATOM 602 N N . LYS A 1 80 ? 9.897 3.696 -7.233 1.00 93.50 80 LYS A N 1
ATOM 603 C CA . LYS A 1 80 ? 11.206 4.003 -7.810 1.00 93.50 80 LYS A CA 1
ATOM 604 C C . LYS A 1 80 ? 11.771 2.820 -8.600 1.00 93.50 80 LYS A C 1
ATOM 606 O O . LYS A 1 80 ? 12.223 3.012 -9.724 1.00 93.50 80 LYS A O 1
ATOM 611 N N . LYS A 1 81 ? 11.683 1.594 -8.069 1.00 93.62 81 LYS A N 1
ATOM 612 C CA . LYS A 1 81 ? 12.101 0.375 -8.794 1.00 93.62 81 LYS A CA 1
ATOM 613 C C . LYS A 1 81 ? 11.305 0.174 -10.085 1.00 93.62 81 LYS A C 1
ATOM 615 O O . LYS A 1 81 ? 11.853 -0.284 -11.084 1.00 93.62 81 LYS A O 1
ATOM 620 N N . LEU A 1 82 ? 10.006 0.470 -10.065 1.00 92.62 82 LEU A N 1
ATOM 621 C CA . LEU A 1 82 ? 9.152 0.384 -11.251 1.00 92.62 82 LEU A CA 1
ATOM 622 C C . LEU A 1 82 ? 9.522 1.453 -12.286 1.00 92.62 82 LEU A C 1
ATOM 624 O O . LEU A 1 82 ? 9.564 1.142 -13.472 1.00 92.62 82 LEU A O 1
ATOM 628 N N . ASP A 1 83 ? 9.843 2.670 -11.848 1.00 92.62 83 ASP A N 1
ATOM 629 C CA . ASP A 1 83 ? 10.307 3.753 -12.722 1.00 92.62 83 ASP A CA 1
ATOM 630 C C . ASP A 1 83 ? 11.661 3.444 -13.364 1.00 92.62 83 ASP A C 1
ATOM 632 O O . ASP A 1 83 ? 11.823 3.627 -14.569 1.00 92.62 83 ASP A O 1
ATOM 636 N N . GLU A 1 84 ? 12.604 2.896 -12.596 1.00 94.50 84 GLU A N 1
ATOM 637 C CA . GLU A 1 84 ? 13.895 2.430 -13.115 1.00 94.50 84 GLU A CA 1
ATOM 638 C C . GLU A 1 84 ? 13.713 1.314 -14.158 1.00 94.50 84 GLU A C 1
ATOM 640 O O . GLU A 1 84 ? 14.361 1.339 -15.202 1.00 94.50 84 GLU A O 1
ATOM 645 N N . LYS A 1 85 ? 12.782 0.374 -13.932 1.00 92.44 85 LYS A N 1
ATOM 646 C CA . LYS A 1 85 ? 12.446 -0.676 -14.912 1.00 92.44 85 LYS A CA 1
ATOM 647 C C . LYS A 1 85 ? 11.816 -0.128 -16.189 1.00 92.44 85 LYS A C 1
ATOM 649 O O . LYS A 1 85 ? 12.071 -0.668 -17.259 1.00 92.44 85 LYS A O 1
ATOM 654 N N . ILE A 1 86 ? 10.972 0.899 -16.083 1.00 92.56 86 ILE A N 1
ATOM 655 C CA . ILE A 1 86 ? 10.384 1.552 -17.258 1.00 92.56 86 ILE A CA 1
ATOM 656 C C . ILE A 1 86 ? 11.491 2.228 -18.068 1.00 92.56 86 ILE A C 1
ATOM 658 O O . ILE A 1 86 ? 11.574 1.987 -19.267 1.00 92.56 86 ILE A O 1
ATOM 662 N N . ALA A 1 87 ? 12.367 2.996 -17.414 1.00 93.75 87 ALA A N 1
ATOM 663 C CA . ALA A 1 87 ? 13.471 3.684 -18.080 1.00 93.75 87 ALA A CA 1
ATOM 664 C C . ALA A 1 87 ? 14.429 2.705 -18.783 1.00 93.75 87 ALA A C 1
ATOM 666 O O . ALA A 1 87 ? 14.775 2.912 -19.943 1.00 93.75 87 ALA A O 1
ATOM 667 N N . AS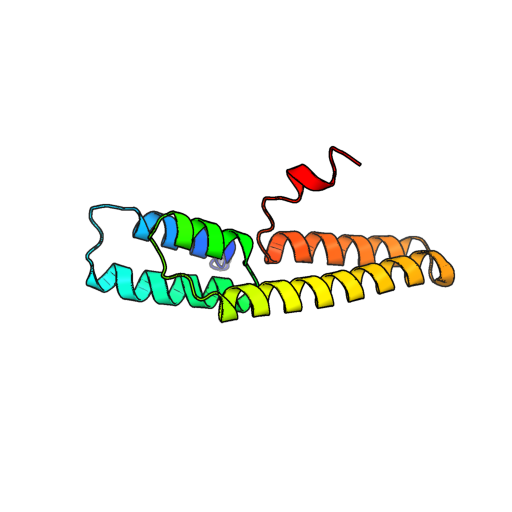P A 1 88 ? 14.797 1.603 -18.120 1.00 93.56 88 ASP A N 1
ATOM 668 C CA . ASP A 1 88 ? 15.635 0.561 -18.724 1.00 93.56 88 ASP A CA 1
ATOM 669 C C . ASP A 1 88 ? 14.953 -0.103 -19.930 1.00 93.56 88 ASP A C 1
ATOM 671 O O . ASP A 1 88 ? 15.576 -0.307 -20.972 1.00 93.56 88 ASP A O 1
ATOM 675 N N . ALA A 1 89 ? 13.650 -0.387 -19.836 1.00 93.19 89 ALA A N 1
ATOM 676 C CA . ALA A 1 89 ? 12.904 -0.962 -20.948 1.00 93.19 89 ALA A CA 1
ATOM 677 C C . ALA A 1 89 ? 12.804 -0.008 -22.152 1.00 93.19 89 ALA A C 1
ATOM 679 O O . ALA A 1 89 ? 12.893 -0.462 -23.298 1.00 93.19 89 ALA A O 1
ATOM 680 N N . GLU A 1 90 ? 12.639 1.294 -21.896 1.00 91.75 90 GLU A N 1
ATOM 681 C CA . GLU A 1 90 ? 12.590 2.346 -22.919 1.00 91.75 90 GLU A CA 1
ATOM 682 C C . GLU A 1 90 ? 13.939 2.532 -23.624 1.00 91.75 90 GLU A C 1
ATOM 684 O O . GLU A 1 90 ? 13.962 2.747 -24.837 1.00 91.75 90 GLU A O 1
ATOM 689 N N . GLU A 1 91 ? 15.050 2.421 -22.891 1.00 93.50 91 GLU A N 1
ATOM 690 C CA . GLU A 1 91 ? 16.398 2.599 -23.437 1.00 93.50 91 GLU A CA 1
ATOM 691 C C . GLU A 1 91 ? 16.925 1.334 -24.140 1.00 93.50 91 GLU A C 1
ATOM 693 O O . GLU A 1 91 ? 17.554 1.442 -25.196 1.00 93.50 91 GLU A O 1
ATOM 698 N N . ASN A 1 92 ? 16.647 0.138 -23.595 1.00 92.06 92 ASN A N 1
ATOM 699 C CA . ASN A 1 92 ? 17.402 -1.076 -23.933 1.00 92.06 92 ASN A CA 1
ATOM 700 C C . ASN A 1 92 ? 16.588 -2.248 -24.514 1.00 92.06 92 ASN A C 1
ATOM 702 O O . ASN A 1 92 ? 17.181 -3.092 -25.189 1.00 92.06 92 ASN A O 1
ATOM 706 N N . LEU A 1 93 ? 15.276 -2.356 -24.258 1.00 87.25 93 LEU A N 1
ATOM 707 C CA . LEU A 1 93 ? 14.528 -3.608 -24.502 1.00 87.25 93 LEU A CA 1
ATOM 708 C C . LEU A 1 93 ? 13.478 -3.501 -25.617 1.00 87.25 93 LEU A C 1
ATOM 710 O O . LEU A 1 93 ? 13.403 -4.379 -26.478 1.00 87.25 93 LEU A O 1
ATOM 714 N N . GLY A 1 94 ? 12.720 -2.400 -25.654 1.00 89.25 94 GLY A N 1
ATOM 715 C CA . GLY A 1 94 ? 11.713 -2.139 -26.684 1.00 89.25 94 GLY A CA 1
ATOM 716 C C . GLY A 1 94 ? 10.263 -2.161 -26.186 1.00 89.25 94 GLY A C 1
ATOM 717 O O . GLY A 1 94 ? 9.962 -2.219 -24.997 1.00 89.25 94 GLY A O 1
ATOM 718 N N . GLY A 1 95 ? 9.319 -2.039 -27.124 1.00 87.00 95 GLY A N 1
ATOM 719 C CA . GLY A 1 95 ? 7.931 -1.678 -26.805 1.00 87.00 95 GLY A CA 1
ATOM 720 C C . GLY A 1 95 ? 7.125 -2.707 -26.000 1.00 87.00 95 GLY A C 1
ATOM 721 O O . GLY A 1 95 ? 6.169 -2.319 -25.327 1.00 87.00 95 GLY A O 1
ATOM 722 N N . SER A 1 96 ? 7.472 -3.999 -26.054 1.00 91.06 96 SER A N 1
ATOM 723 C CA . SER A 1 96 ? 6.751 -5.034 -25.295 1.00 91.06 96 SER A CA 1
ATOM 724 C C . SER A 1 96 ? 7.068 -4.930 -23.804 1.00 91.06 96 SER A C 1
ATOM 726 O O . SER A 1 96 ? 6.164 -4.893 -22.971 1.00 91.06 96 SER A O 1
ATOM 728 N N . GLU A 1 97 ? 8.347 -4.780 -23.482 1.00 91.81 97 GLU A N 1
ATOM 729 C CA . GLU A 1 97 ? 8.880 -4.662 -22.131 1.00 91.81 97 GLU A CA 1
ATOM 730 C C . GLU A 1 97 ? 8.457 -3.336 -21.495 1.00 91.81 97 GLU A C 1
ATOM 732 O O . GLU A 1 97 ? 8.033 -3.317 -20.339 1.00 91.81 97 GLU A O 1
ATOM 737 N N . VAL A 1 98 ? 8.444 -2.245 -22.272 1.00 92.12 98 VAL A N 1
ATOM 738 C CA . VAL A 1 98 ? 7.891 -0.954 -21.826 1.00 92.12 98 VAL A CA 1
ATOM 739 C C . VAL A 1 98 ? 6.423 -1.107 -21.428 1.00 92.12 98 VAL A C 1
ATOM 741 O O . VAL A 1 98 ? 6.007 -0.649 -20.361 1.00 92.12 98 VAL A O 1
ATOM 744 N N . ARG A 1 99 ? 5.620 -1.797 -22.249 1.00 92.12 99 ARG A N 1
ATOM 745 C CA . ARG A 1 99 ? 4.201 -2.030 -21.951 1.00 92.12 99 ARG A CA 1
ATOM 746 C C . ARG A 1 99 ? 4.014 -2.862 -20.683 1.00 92.12 99 ARG A C 1
ATOM 748 O O . ARG A 1 99 ? 3.110 -2.565 -19.901 1.00 92.12 99 ARG A O 1
ATOM 755 N N . GLU A 1 100 ? 4.828 -3.890 -20.476 1.00 92.38 100 GLU A N 1
ATOM 756 C CA . GLU A 1 100 ? 4.770 -4.724 -19.271 1.00 92.38 100 GLU A CA 1
ATOM 757 C C . GLU A 1 100 ? 5.184 -3.954 -18.012 1.00 92.38 100 GLU A C 1
ATOM 759 O O . GLU A 1 100 ? 4.495 -4.040 -16.992 1.00 92.38 100 GLU A O 1
ATOM 764 N N . ALA A 1 101 ? 6.239 -3.140 -18.086 1.00 91.00 101 ALA A N 1
ATOM 765 C CA . ALA A 1 101 ? 6.690 -2.306 -16.974 1.00 91.00 101 ALA A CA 1
ATOM 766 C C . ALA A 1 101 ? 5.637 -1.246 -16.591 1.00 91.00 101 ALA A C 1
ATOM 768 O O . ALA A 1 101 ? 5.319 -1.070 -15.409 1.00 91.00 101 ALA A O 1
ATOM 769 N N . LEU A 1 102 ? 5.008 -0.609 -17.586 1.00 91.44 102 LEU A N 1
ATOM 770 C CA . LEU A 1 102 ? 3.889 0.315 -17.373 1.00 91.44 102 LEU A CA 1
ATOM 771 C C . LEU A 1 102 ? 2.670 -0.387 -16.757 1.00 91.44 102 LEU A C 1
ATOM 773 O O . LEU A 1 102 ? 2.042 0.156 -15.844 1.00 91.44 102 LEU A O 1
ATOM 777 N N . LEU A 1 103 ? 2.345 -1.601 -17.217 1.00 92.50 103 LEU A N 1
ATOM 778 C CA . LEU A 1 103 ? 1.262 -2.400 -16.643 1.00 92.50 103 LEU A CA 1
ATOM 779 C C . LEU A 1 103 ? 1.548 -2.751 -15.178 1.00 92.50 103 LEU A C 1
ATOM 781 O O . LEU A 1 103 ? 0.658 -2.613 -14.338 1.00 92.50 103 LEU A O 1
ATOM 785 N N . ALA A 1 104 ? 2.779 -3.151 -14.853 1.00 92.06 104 ALA A N 1
ATOM 786 C CA . ALA A 1 104 ? 3.185 -3.444 -13.482 1.00 92.06 104 ALA A CA 1
ATOM 787 C C . ALA A 1 104 ? 3.010 -2.220 -12.569 1.00 92.06 104 ALA A C 1
ATOM 789 O O . ALA A 1 104 ? 2.458 -2.342 -11.473 1.00 92.06 104 ALA A O 1
ATOM 790 N N . LYS A 1 105 ? 3.384 -1.026 -13.047 1.00 91.44 105 LYS A N 1
ATOM 791 C CA . LYS A 1 105 ? 3.173 0.229 -12.314 1.00 91.44 105 LYS A CA 1
ATOM 792 C C . LYS A 1 105 ? 1.690 0.548 -12.112 1.00 91.44 105 LYS A C 1
ATOM 794 O O . LYS A 1 105 ? 1.287 0.919 -11.011 1.00 91.44 105 LYS A O 1
ATOM 799 N N . ALA A 1 106 ? 0.856 0.351 -13.132 1.00 89.69 106 ALA A N 1
ATOM 800 C CA . ALA A 1 106 ? -0.589 0.549 -13.017 1.00 89.69 106 ALA A CA 1
ATOM 801 C C . ALA A 1 106 ? -1.232 -0.415 -12.000 1.00 89.69 106 ALA A C 1
ATOM 803 O O . ALA A 1 106 ? -2.016 0.014 -11.152 1.00 89.69 106 ALA A O 1
ATOM 804 N N . LEU A 1 107 ? -0.868 -1.702 -12.039 1.00 88.88 107 LEU A N 1
ATOM 805 C CA . LEU A 1 107 ? -1.342 -2.704 -11.077 1.00 88.88 107 LEU A CA 1
ATOM 806 C C . LEU A 1 107 ? -0.894 -2.379 -9.647 1.00 88.88 107 LEU A C 1
ATOM 808 O O . LEU A 1 107 ? -1.669 -2.558 -8.706 1.00 88.88 107 LEU A O 1
ATOM 812 N N . TYR A 1 108 ? 0.320 -1.849 -9.484 1.00 89.62 108 TYR A N 1
ATOM 813 C CA . TYR A 1 108 ? 0.815 -1.401 -8.188 1.00 89.62 108 TYR A CA 1
ATOM 814 C C . TYR A 1 108 ? -0.046 -0.271 -7.606 1.00 89.62 108 TYR A C 1
ATOM 816 O O . TYR A 1 108 ? -0.464 -0.364 -6.452 1.00 89.62 108 TYR A O 1
ATOM 824 N N . PHE A 1 109 ? -0.389 0.745 -8.408 1.00 86.94 109 PHE A N 1
ATOM 825 C CA . PHE A 1 109 ? -1.275 1.835 -7.976 1.00 86.94 109 PHE A CA 1
ATOM 826 C C . PHE A 1 109 ? -2.673 1.359 -7.575 1.00 86.94 109 PHE A C 1
ATOM 828 O O . PHE A 1 109 ? -3.229 1.847 -6.588 1.00 86.94 109 PHE A O 1
ATOM 835 N N . ILE A 1 110 ? -3.232 0.392 -8.311 1.00 85.12 110 ILE A N 1
ATOM 836 C CA . ILE A 1 110 ? -4.514 -0.234 -7.959 1.00 85.12 110 ILE A CA 1
ATOM 837 C C . ILE A 1 110 ? -4.406 -0.920 -6.592 1.00 85.12 110 ILE A C 1
ATOM 839 O O . ILE A 1 110 ? -5.293 -0.755 -5.755 1.00 85.12 110 ILE A O 1
ATOM 843 N N . ARG A 1 111 ? -3.307 -1.646 -6.341 1.00 84.75 111 ARG A N 1
ATOM 844 C CA . ARG A 1 111 ? -3.080 -2.375 -5.086 1.00 84.75 111 ARG A CA 1
ATOM 845 C C . ARG A 1 111 ? -2.997 -1.452 -3.875 1.00 84.75 111 ARG A C 1
ATOM 847 O O . ARG A 1 111 ? -3.757 -1.642 -2.932 1.00 84.75 111 ARG A O 1
ATOM 854 N N . ILE A 1 112 ? -2.160 -0.414 -3.919 1.00 86.56 112 ILE A N 1
ATOM 855 C CA . ILE A 1 112 ? -2.020 0.531 -2.793 1.00 86.56 112 ILE A CA 1
ATOM 856 C C . ILE A 1 112 ? -3.262 1.419 -2.606 1.00 86.56 112 ILE A C 1
ATOM 858 O O . ILE A 1 112 ? -3.284 2.287 -1.732 1.00 86.56 112 ILE A O 1
ATOM 862 N N . SER A 1 113 ? -4.308 1.213 -3.421 1.00 71.19 113 SER A N 1
ATOM 863 C CA . SER A 1 113 ? -5.524 2.019 -3.432 1.00 71.19 113 SER A CA 1
ATOM 864 C C . SER A 1 113 ? -5.185 3.505 -3.443 1.00 71.19 113 SER A C 1
ATOM 866 O O . SER A 1 113 ? -5.752 4.289 -2.677 1.00 71.19 113 SER A O 1
ATOM 868 N N . ASP A 1 114 ? -4.234 3.899 -4.298 1.00 62.09 114 ASP A N 1
ATOM 869 C CA . ASP A 1 114 ? -3.923 5.305 -4.503 1.00 62.09 114 ASP A CA 1
ATOM 870 C C . ASP A 1 114 ? -5.042 5.931 -5.336 1.00 62.09 114 ASP A C 1
ATOM 872 O O . ASP A 1 114 ? -4.965 6.141 -6.548 1.00 62.09 114 ASP A O 1
ATOM 876 N N . LYS A 1 115 ? -6.136 6.234 -4.636 1.00 50.59 115 LYS A N 1
ATOM 877 C CA . LYS A 1 115 ? -7.279 7.005 -5.128 1.00 50.59 115 LYS A CA 1
ATOM 878 C C . LYS A 1 115 ? -6.858 8.379 -5.685 1.00 50.59 115 LYS A C 1
ATOM 880 O O . LYS A 1 115 ? -7.671 9.032 -6.337 1.00 50.59 115 LYS A O 1
ATOM 885 N N . TYR A 1 116 ? -5.603 8.809 -5.501 1.00 43.12 116 TYR A N 1
ATOM 886 C CA . TYR A 1 116 ? -5.067 10.076 -5.991 1.00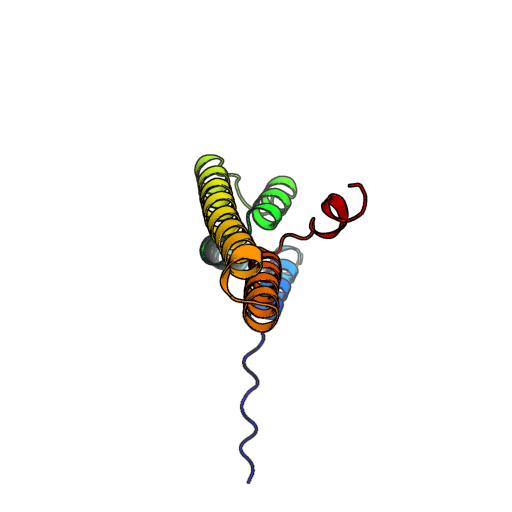 43.12 116 TYR A CA 1
ATOM 887 C C . TYR A 1 116 ? -4.304 10.001 -7.320 1.00 43.12 116 TYR A C 1
ATOM 889 O O . TYR A 1 116 ? -3.854 11.055 -7.788 1.00 43.12 116 TYR A O 1
ATOM 897 N N . LEU A 1 117 ? -4.273 8.860 -8.029 1.00 39.06 117 LEU A N 1
ATOM 898 C CA . LEU A 1 117 ? -3.826 8.866 -9.435 1.00 39.06 117 LEU A CA 1
ATOM 899 C C . LEU A 1 117 ? -4.658 9.840 -10.302 1.00 39.06 117 LEU A C 1
ATOM 901 O O . LEU A 1 117 ? -4.179 10.351 -11.312 1.00 39.06 117 LEU A O 1
ATOM 905 N N . HIS A 1 118 ? -5.872 10.204 -9.869 1.00 35.25 118 HIS A N 1
ATOM 906 C CA . HIS A 1 118 ? -6.668 11.216 -10.559 1.00 35.25 118 HIS A CA 1
ATOM 907 C C . HIS A 1 118 ? -6.091 12.646 -10.464 1.00 35.25 118 HIS A C 1
ATOM 909 O O . HIS A 1 118 ? -6.372 13.464 -11.335 1.00 35.25 118 HIS A O 1
ATOM 915 N N . ARG A 1 119 ? -5.259 12.976 -9.461 1.00 34.72 119 ARG A N 1
ATOM 916 C CA . ARG A 1 119 ? -4.770 14.357 -9.256 1.00 34.72 119 ARG A CA 1
ATOM 917 C C . ARG A 1 119 ? -3.364 14.627 -9.793 1.00 34.72 119 ARG A C 1
ATOM 919 O O . ARG A 1 119 ? -3.065 15.779 -10.081 1.00 34.72 119 ARG A O 1
ATOM 926 N N . ARG A 1 120 ? -2.520 13.601 -9.950 1.00 38.16 120 ARG A N 1
ATOM 927 C CA . ARG A 1 120 ? -1.128 13.759 -10.429 1.00 38.16 120 ARG A CA 1
ATOM 928 C C . ARG A 1 120 ? -0.944 13.614 -11.941 1.00 38.16 120 ARG A C 1
ATOM 930 O O . ARG A 1 120 ? 0.080 14.052 -12.440 1.00 38.16 120 ARG A O 1
ATOM 937 N N . ILE A 1 121 ? -1.916 13.050 -12.664 1.00 40.44 121 ILE A N 1
ATOM 938 C CA . ILE A 1 121 ? -1.837 12.866 -14.130 1.00 40.44 121 ILE A CA 1
ATOM 939 C C . ILE A 1 121 ? -2.572 13.983 -14.904 1.00 40.44 121 ILE A C 1
ATOM 941 O O . ILE A 1 121 ? -2.359 14.149 -16.097 1.00 40.44 121 ILE A O 1
ATOM 945 N N . LEU A 1 122 ? -3.409 14.793 -14.242 1.00 31.86 122 LEU A N 1
ATOM 946 C CA . LEU A 1 122 ? -4.227 15.828 -14.900 1.00 31.86 122 LEU A CA 1
ATOM 947 C C . LEU A 1 122 ? -3.680 17.262 -14.804 1.00 31.86 122 LEU A C 1
ATOM 949 O O . LEU A 1 122 ? -4.265 18.155 -15.407 1.00 31.86 122 LEU A O 1
ATOM 953 N N . TRP A 1 123 ? -2.590 17.491 -14.070 1.00 35.44 123 TRP A N 1
ATOM 954 C CA . TRP A 1 123 ? -1.921 18.796 -13.956 1.00 35.44 123 TRP A CA 1
ATOM 955 C C . TRP A 1 123 ? -0.398 18.605 -13.918 1.00 35.44 123 TRP A C 1
ATOM 957 O O . TRP A 1 123 ? 0.255 18.861 -12.906 1.00 35.44 123 TRP A O 1
ATOM 967 N N . GLY A 1 124 ? 0.140 18.102 -15.026 1.00 36.38 124 GLY A N 1
ATOM 968 C CA . GLY A 1 124 ? 1.562 18.061 -15.356 1.00 36.38 124 GLY A CA 1
ATOM 969 C C . GLY A 1 124 ? 1.737 18.415 -16.821 1.00 36.38 124 GLY A C 1
ATOM 970 O O . GLY A 1 124 ? 0.867 17.984 -17.611 1.00 36.38 124 GLY A O 1
#

Secondary structure (DSSP, 8-state):
----------HHHHHHHHHHHHH-TTS-HHHHHHHHHHHHHHHHHHT-HHHHHHHHHTTSS---HHHHHHHHHHHHHHHHHHHHHHHHIIIII-HHHHHHHHHHHHHHHHHTT-TTHHHHSS--

InterPro domains:
  IPR019585 26S proteasome regulatory subunit Rpn7/COP9 signalosome complex subunit 1 [PTHR14145] (11-115)
  IPR045135 26S proteasome regulatory subunit Rpn7, N-terminal [PF10602] (64-115)